Protein AF-A0A0C9YHB2-F1 (afdb_monomer)

Solvent-accessible surface area (backbone atoms only — not comparable to full-atom values): 5321 Å² total; per-residue (Å²): 137,85,87,74,71,92,88,61,98,67,80,85,76,79,87,78,70,94,67,79,79,43,83,41,99,84,76,38,33,60,96,72,38,77,88,55,44,70,68,52,85,41,86,95,44,77,84,53,85,43,68,73,56,67,88,81,36,51,83,86,39,82,68,31,65,57,75,59,77,85,55,98,85,109

Mean predicted aligned error: 11.46 Å

Organism: NCBI:txid765257

Radius of gyration: 16.27 Å; Cα contacts (8 Å, |Δi|>4): 40; chains: 1; bounding box: 31×37×50 Å

Sequence (74 aa):
WVITSPNMDFVPEPHIFDEELRPRADSRFGLVDCFQWPQSYREDYPYAACIPRKENFPFPHPLYIAWYTPTPTD

Foldseek 3Di:
DDDDPPDDPDDDDDPDDPDDQDQDPLRARPQDGPVLFDQDADPVCNPDRPGDHLVVQDPPRVCNVSPDDDDPVD

Secondary structure (DSSP, 8-state):
---PPTT-SSPPPP---SS---B-TTS-BTT--TTS---B--TT-TT--B---GGGS-TTSGGGGGG----TT-

pLDDT: mean 72.7, std 9.44, range [44.44, 89.75]

Structure (mmCIF, N/CA/C/O backbone):
data_AF-A0A0C9YHB2-F1
#
_entry.id   AF-A0A0C9YHB2-F1
#
loop_
_atom_site.group_PDB
_atom_site.id
_atom_site.type_symbol
_atom_site.label_atom_id
_atom_site.label_alt_id
_atom_site.label_comp_id
_atom_site.label_asym_id
_atom_site.label_entity_id
_atom_site.label_seq_id
_atom_site.pdbx_PDB_ins_code
_atom_site.Cartn_x
_atom_site.Cartn_y
_atom_site.Cartn_z
_atom_site.occupancy
_atom_site.B_iso_or_equiv
_atom_site.auth_seq_id
_atom_site.auth_comp_id
_atom_site.auth_asym_id
_atom_site.auth_atom_id
_atom_site.pdbx_PDB_model_num
ATOM 1 N N . TRP A 1 1 ? -4.465 18.839 9.286 1.00 44.44 1 TRP A N 1
ATOM 2 C CA . TRP A 1 1 ? -5.707 18.674 10.062 1.00 44.44 1 TRP A CA 1
ATOM 3 C C . TRP A 1 1 ? -5.684 17.294 10.681 1.00 44.44 1 TRP A C 1
ATOM 5 O O . TRP A 1 1 ? -5.554 16.331 9.940 1.00 44.44 1 TRP A O 1
ATOM 15 N N . VAL A 1 2 ? -5.696 17.204 12.010 1.00 46.38 2 VAL A N 1
ATOM 16 C CA . VAL A 1 2 ? -5.770 15.921 12.722 1.00 46.38 2 VAL A CA 1
ATOM 17 C C . VAL A 1 2 ? -7.249 15.639 12.955 1.00 46.38 2 VAL A C 1
ATOM 19 O O . VAL A 1 2 ? -7.930 16.449 13.579 1.00 46.38 2 VAL A O 1
ATOM 22 N N . ILE A 1 3 ? -7.756 14.546 12.391 1.00 52.47 3 ILE A N 1
ATOM 23 C CA . ILE A 1 3 ? -9.127 14.082 12.616 1.00 52.47 3 ILE A CA 1
ATOM 24 C C . ILE A 1 3 ? -9.059 13.131 13.810 1.00 52.47 3 ILE A C 1
ATOM 26 O O . ILE A 1 3 ? -8.618 11.995 13.666 1.00 52.47 3 ILE A O 1
ATOM 30 N N . THR A 1 4 ? -9.433 13.600 14.997 1.00 65.88 4 THR A N 1
ATOM 31 C CA . THR A 1 4 ? -9.649 12.734 16.161 1.00 65.88 4 THR A CA 1
ATOM 32 C C . THR A 1 4 ? -11.121 12.333 16.196 1.00 65.88 4 THR A C 1
ATOM 34 O O . THR A 1 4 ? -12.003 13.159 15.950 1.00 65.88 4 THR A O 1
ATOM 37 N N . SER A 1 5 ? -11.419 11.055 16.445 1.00 57.50 5 SER A N 1
ATOM 38 C CA . SER A 1 5 ? -12.809 10.629 16.615 1.00 57.50 5 SER A CA 1
ATOM 39 C C . SER A 1 5 ? -13.404 11.327 17.844 1.00 57.50 5 SER A C 1
ATOM 41 O O . SER A 1 5 ? -12.754 11.334 18.895 1.00 57.50 5 SER A O 1
ATOM 43 N N . PRO A 1 6 ? -14.628 11.864 17.774 1.00 60.69 6 PRO A N 1
ATOM 44 C CA . PRO A 1 6 ? -15.280 12.407 18.952 1.00 60.69 6 PRO A CA 1
ATOM 45 C C . PRO A 1 6 ? -15.567 11.238 19.906 1.00 60.69 6 PRO A C 1
ATOM 47 O O . PRO A 1 6 ? -16.265 10.306 19.518 1.00 60.69 6 PRO A O 1
ATOM 50 N N . ASN A 1 7 ? -15.035 11.297 21.133 1.00 70.81 7 ASN A N 1
ATOM 51 C CA . ASN A 1 7 ? -15.275 10.376 22.265 1.00 70.81 7 ASN A CA 1
ATOM 52 C C . ASN A 1 7 ? -14.257 9.248 22.544 1.00 70.81 7 ASN A C 1
ATOM 54 O O . ASN A 1 7 ? -14.594 8.349 23.310 1.00 70.81 7 ASN A O 1
ATOM 58 N N . MET A 1 8 ? -13.025 9.282 22.020 1.00 73.25 8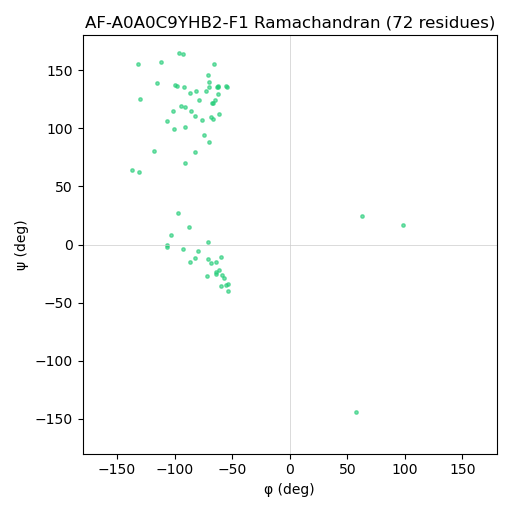 MET A N 1
ATOM 59 C CA . MET A 1 8 ? -11.942 8.443 22.576 1.00 73.25 8 MET A CA 1
ATOM 60 C C . MET A 1 8 ? -11.064 9.254 23.536 1.00 73.25 8 MET A C 1
ATOM 62 O O . MET A 1 8 ? -10.719 10.400 23.252 1.00 73.25 8 MET A O 1
ATOM 66 N N . ASP A 1 9 ? -10.722 8.660 24.679 1.00 85.06 9 ASP A N 1
ATOM 67 C CA . ASP A 1 9 ? -9.836 9.213 25.713 1.00 85.06 9 ASP A CA 1
ATOM 68 C C . ASP A 1 9 ? -8.345 9.073 25.364 1.00 85.06 9 ASP A C 1
ATOM 70 O O . ASP A 1 9 ? -7.488 9.631 26.049 1.00 85.06 9 ASP A O 1
ATOM 74 N N . PHE A 1 10 ? -8.035 8.385 24.264 1.00 78.75 10 PHE A N 1
ATOM 75 C CA . PHE A 1 10 ? -6.689 8.247 23.727 1.00 78.75 10 PHE A CA 1
ATOM 76 C C . PHE A 1 10 ? -6.648 8.528 22.221 1.00 78.75 10 PHE A C 1
ATOM 78 O O . PHE A 1 10 ? -7.632 8.380 21.495 1.00 78.75 10 PHE A O 1
ATOM 85 N N . VAL A 1 11 ? -5.470 8.927 21.744 1.00 77.00 11 VAL A N 1
ATOM 86 C CA . VAL A 1 11 ? -5.167 9.017 20.314 1.00 77.00 1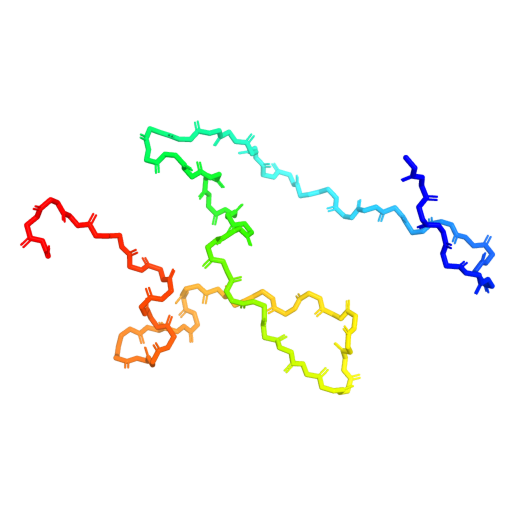1 VAL A CA 1
ATOM 87 C C . VAL A 1 11 ? -4.498 7.701 19.916 1.00 77.00 11 VAL A C 1
ATOM 89 O O . VAL A 1 11 ? -3.453 7.386 20.485 1.00 77.00 11 VAL A O 1
ATOM 92 N N . PRO A 1 12 ? -5.061 6.907 18.986 1.00 71.44 12 PRO A N 1
ATOM 93 C CA . PRO A 1 12 ? -4.381 5.713 18.506 1.00 71.44 12 PRO A CA 1
ATOM 94 C C . PRO A 1 12 ? -3.109 6.123 17.762 1.00 71.44 12 PRO A C 1
ATOM 96 O O . PRO A 1 12 ? -3.159 6.913 16.816 1.00 71.44 12 PRO A O 1
ATOM 99 N N . GLU A 1 13 ? -1.968 5.587 18.184 1.00 75.38 13 GLU A N 1
ATOM 100 C CA . GLU A 1 13 ? -0.733 5.721 17.420 1.00 75.38 13 GLU A CA 1
ATOM 101 C C . GLU A 1 13 ? -0.815 4.819 16.182 1.00 75.38 13 GLU A C 1
ATOM 103 O O . GLU A 1 13 ? -1.213 3.652 16.290 1.00 75.38 13 GLU A O 1
ATOM 108 N N . PRO A 1 14 ? -0.483 5.334 14.986 1.00 68.38 14 PRO A N 1
ATOM 109 C CA . PRO A 1 14 ? -0.454 4.504 13.796 1.00 68.38 14 PRO A CA 1
ATOM 110 C C . PRO A 1 14 ? 0.604 3.413 13.971 1.00 68.38 14 PRO A C 1
ATOM 112 O O . PRO A 1 14 ? 1.722 3.685 14.405 1.00 68.38 14 PRO A O 1
ATOM 115 N N . HIS A 1 15 ? 0.266 2.177 13.601 1.00 67.75 15 HIS A N 1
ATOM 116 C CA . HIS A 1 15 ? 1.254 1.109 13.540 1.00 67.75 15 HIS A CA 1
ATOM 117 C C . HIS A 1 15 ? 2.256 1.432 12.424 1.00 67.75 15 HIS A C 1
ATOM 119 O O . HIS A 1 15 ? 1.906 1.401 11.243 1.00 67.75 15 HIS A O 1
ATOM 125 N N . ILE A 1 16 ? 3.479 1.802 12.805 1.00 68.00 16 ILE A N 1
ATOM 126 C CA . ILE A 1 16 ? 4.582 2.025 11.871 1.00 68.00 16 ILE A CA 1
ATOM 127 C C . ILE A 1 16 ? 5.230 0.668 11.631 1.00 68.00 16 ILE A C 1
ATOM 129 O O . ILE A 1 16 ? 5.772 0.067 12.554 1.00 68.00 16 ILE A O 1
ATOM 133 N N . PHE A 1 17 ? 5.141 0.178 10.401 1.00 67.50 17 PHE A N 1
ATOM 134 C CA . PHE A 1 17 ? 5.847 -1.032 10.010 1.00 67.50 17 PHE A CA 1
ATOM 135 C C . PHE A 1 17 ? 7.357 -0.758 9.919 1.00 67.50 17 PHE A C 1
ATOM 137 O O . PHE A 1 17 ? 7.760 0.322 9.485 1.00 67.50 17 PHE A O 1
ATOM 144 N N . ASP A 1 18 ? 8.191 -1.748 10.254 1.00 71.25 18 ASP A N 1
ATOM 145 C CA . ASP A 1 18 ? 9.659 -1.678 10.100 1.00 71.25 18 ASP A CA 1
ATOM 146 C C . ASP A 1 18 ? 10.110 -1.724 8.621 1.00 71.25 18 ASP A C 1
ATOM 148 O O . ASP A 1 18 ? 11.305 -1.744 8.312 1.00 71.25 18 ASP A O 1
ATOM 152 N N . GLU A 1 19 ? 9.167 -1.766 7.677 1.00 69.06 19 GLU A N 1
ATOM 153 C CA . GLU A 1 19 ? 9.465 -1.805 6.253 1.00 69.06 19 GLU A CA 1
ATOM 154 C C . GLU A 1 19 ? 9.763 -0.418 5.688 1.00 69.06 19 GLU A C 1
ATOM 156 O O . GLU A 1 19 ? 9.021 0.552 5.850 1.00 69.06 19 GLU A O 1
ATOM 161 N N . GLU A 1 20 ? 10.852 -0.336 4.930 1.00 67.38 20 GLU A N 1
ATOM 162 C CA . GLU A 1 20 ? 11.245 0.912 4.306 1.00 67.38 20 GLU A CA 1
ATOM 163 C C . GLU A 1 20 ? 10.378 1.233 3.073 1.00 67.38 20 GLU A C 1
ATOM 165 O O . GLU A 1 20 ? 10.523 0.636 1.999 1.00 67.38 20 GLU A O 1
ATOM 170 N N . LEU A 1 21 ? 9.490 2.219 3.215 1.00 66.62 21 LEU A N 1
ATOM 171 C CA . LEU A 1 21 ? 8.685 2.775 2.126 1.00 66.62 21 LEU A CA 1
ATOM 172 C C . LEU A 1 21 ? 9.554 3.673 1.232 1.00 66.62 21 LEU A C 1
ATOM 174 O O . LEU A 1 21 ? 9.727 4.862 1.494 1.00 66.62 21 LEU A O 1
ATOM 178 N N . ARG A 1 22 ? 10.103 3.109 0.150 1.00 67.94 22 ARG A N 1
ATOM 179 C CA . ARG A 1 22 ? 10.802 3.873 -0.898 1.00 67.94 22 ARG A CA 1
ATOM 180 C C . ARG A 1 22 ? 10.063 3.781 -2.233 1.00 67.94 22 ARG A C 1
ATOM 182 O O . ARG A 1 22 ? 9.651 2.677 -2.599 1.00 67.94 22 ARG A O 1
ATOM 189 N N . PRO A 1 23 ? 9.951 4.890 -2.989 1.00 66.50 23 PRO A N 1
ATOM 190 C CA . PRO A 1 23 ? 9.480 4.834 -4.364 1.00 66.50 23 PRO A CA 1
ATOM 191 C C . PRO A 1 23 ? 10.449 3.988 -5.198 1.00 66.50 23 PRO A C 1
ATOM 193 O O 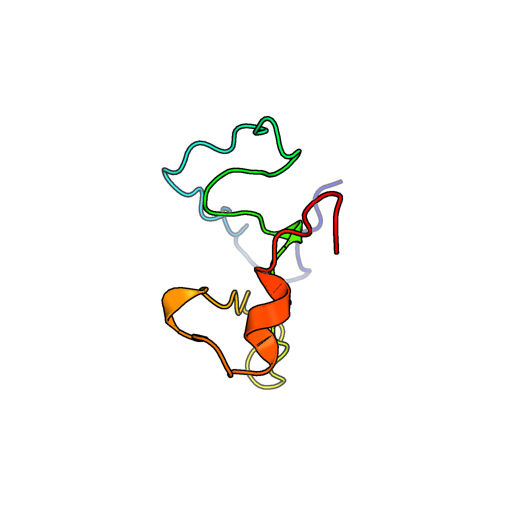. PRO A 1 23 ? 11.669 4.164 -5.153 1.00 66.50 23 PRO A O 1
ATOM 196 N N . ARG A 1 24 ? 9.898 3.028 -5.932 1.00 72.75 24 ARG A N 1
ATOM 197 C CA . ARG A 1 24 ? 10.617 2.125 -6.835 1.00 72.75 24 ARG A CA 1
ATOM 198 C C . ARG A 1 24 ? 10.556 2.670 -8.267 1.00 72.75 24 ARG A C 1
ATOM 200 O O . ARG A 1 24 ? 9.752 3.543 -8.580 1.00 72.75 24 ARG A O 1
ATOM 207 N N . ALA A 1 25 ? 11.408 2.146 -9.151 1.00 77.25 25 ALA A N 1
ATOM 208 C CA . ALA A 1 25 ? 11.454 2.559 -10.560 1.00 77.25 25 ALA A CA 1
ATOM 209 C C . ALA A 1 25 ? 10.136 2.298 -11.320 1.00 77.25 25 ALA A C 1
ATOM 211 O O . ALA A 1 25 ? 9.867 2.949 -12.323 1.00 77.25 25 ALA A O 1
ATOM 212 N N . ASP A 1 26 ? 9.304 1.383 -10.824 1.00 73.44 26 ASP A N 1
ATOM 213 C CA . ASP A 1 26 ? 7.955 1.097 -11.321 1.00 73.44 26 ASP A CA 1
ATOM 214 C C . ASP A 1 26 ? 6.871 1.990 -10.686 1.00 73.44 26 ASP A C 1
ATOM 216 O O . ASP A 1 26 ? 5.684 1.714 -10.825 1.00 73.44 26 ASP A O 1
ATOM 220 N N . SER A 1 27 ? 7.268 3.084 -10.023 1.00 69.19 27 SER A N 1
ATOM 221 C CA . SER A 1 27 ? 6.382 4.046 -9.349 1.00 69.19 27 SER A CA 1
ATOM 222 C C . SER A 1 27 ? 5.563 3.459 -8.192 1.00 69.19 27 SER A C 1
ATOM 224 O O . SER A 1 27 ? 4.516 4.002 -7.847 1.00 69.19 27 SER A O 1
ATOM 226 N N . ARG A 1 28 ? 6.043 2.373 -7.573 1.00 72.12 28 ARG A N 1
ATOM 227 C CA . ARG A 1 28 ? 5.379 1.695 -6.447 1.00 72.12 28 ARG A CA 1
ATOM 228 C C . ARG A 1 28 ? 6.140 1.829 -5.139 1.00 72.12 28 ARG A C 1
ATOM 230 O O . ARG A 1 28 ? 7.362 2.001 -5.129 1.00 72.12 28 ARG A O 1
ATOM 237 N N . PHE A 1 29 ? 5.432 1.689 -4.024 1.00 63.19 29 PHE A N 1
ATOM 238 C CA . PHE A 1 29 ? 6.018 1.705 -2.680 1.00 63.19 29 PHE A CA 1
ATOM 239 C C . PHE A 1 29 ? 6.396 0.293 -2.206 1.00 63.19 29 PHE A C 1
ATOM 241 O O . PHE A 1 29 ? 5.805 -0.270 -1.295 1.00 63.19 29 PHE A O 1
ATOM 248 N N . GLY A 1 30 ? 7.427 -0.299 -2.814 1.00 65.19 30 GLY A N 1
ATOM 249 C CA . GLY A 1 30 ? 8.023 -1.547 -2.315 1.00 65.19 30 GLY A CA 1
ATOM 250 C C . GLY A 1 30 ? 7.058 -2.739 -2.190 1.00 65.19 30 GLY A C 1
ATOM 251 O O . GLY A 1 30 ? 6.210 -2.948 -3.048 1.00 65.19 30 GLY A O 1
ATOM 252 N N . LEU A 1 31 ? 7.259 -3.574 -1.159 1.00 60.66 31 LEU A N 1
ATOM 253 C CA . LEU A 1 31 ? 6.462 -4.790 -0.914 1.00 60.66 31 LEU A CA 1
ATOM 254 C C . LEU A 1 31 ? 5.034 -4.460 -0.434 1.00 60.66 31 LEU A C 1
ATOM 256 O O . LEU A 1 31 ? 4.108 -5.243 -0.644 1.00 60.66 31 LEU A O 1
ATOM 260 N N . VAL A 1 32 ? 4.875 -3.300 0.207 1.00 60.75 32 VAL A N 1
ATOM 261 C CA . VAL A 1 32 ? 3.655 -2.840 0.869 1.00 60.75 32 VAL A CA 1
ATOM 262 C C . VAL A 1 32 ? 3.181 -1.565 0.175 1.00 60.75 32 VAL A C 1
ATOM 264 O O . VAL A 1 32 ? 3.427 -0.457 0.641 1.00 60.75 32 VAL A O 1
ATOM 267 N N . ASP A 1 33 ? 2.510 -1.727 -0.966 1.00 65.88 33 ASP A N 1
ATOM 268 C CA . ASP A 1 33 ? 1.895 -0.611 -1.683 1.00 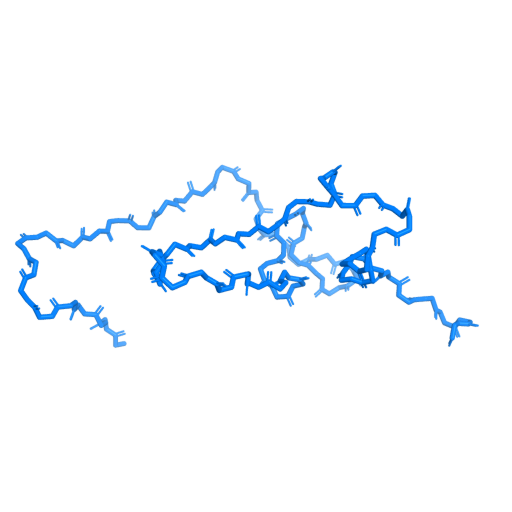65.88 33 ASP A CA 1
ATOM 269 C C . ASP A 1 33 ? 0.390 -0.564 -1.403 1.00 65.88 33 ASP A C 1
ATOM 271 O O . ASP A 1 33 ? -0.407 -1.288 -2.005 1.00 65.88 33 ASP A O 1
ATOM 275 N N . CYS A 1 34 ? -0.007 0.316 -0.483 1.00 61.44 34 CYS A N 1
ATOM 276 C CA . CYS A 1 34 ? -1.403 0.498 -0.100 1.00 61.44 34 CYS A CA 1
ATOM 277 C C . CYS A 1 34 ? -2.297 1.027 -1.234 1.00 61.44 34 CYS A C 1
ATOM 279 O O . CYS A 1 34 ? -3.517 0.906 -1.131 1.00 61.44 34 CYS A O 1
ATOM 281 N N . PH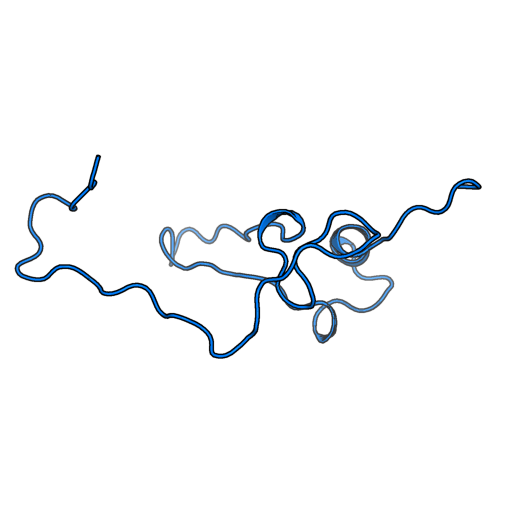E A 1 35 ? -1.726 1.552 -2.323 1.00 60.91 35 PHE A N 1
ATOM 282 C CA . PHE A 1 35 ? -2.471 2.000 -3.502 1.00 60.91 35 PHE A CA 1
ATOM 283 C C . PHE A 1 35 ? -2.725 0.875 -4.512 1.00 60.91 35 PHE A C 1
ATOM 285 O O . PHE A 1 35 ? -3.585 1.019 -5.379 1.00 60.91 35 PHE A O 1
ATOM 292 N N . GLN A 1 36 ? -2.027 -0.260 -4.395 1.00 63.47 36 GLN A N 1
ATOM 293 C CA . GLN A 1 36 ? -2.287 -1.460 -5.200 1.00 63.47 36 GLN A CA 1
ATOM 294 C C . GLN A 1 36 ? -3.251 -2.445 -4.531 1.00 63.47 36 GLN A C 1
ATOM 296 O O . GLN A 1 36 ? -3.587 -3.481 -5.107 1.00 63.47 36 GLN A O 1
ATOM 301 N N . TRP A 1 37 ? -3.685 -2.168 -3.303 1.00 69.44 37 TRP A N 1
ATOM 302 C CA . TRP A 1 37 ? -4.447 -3.118 -2.506 1.00 69.44 37 TRP A CA 1
ATOM 303 C C . TRP A 1 37 ? -5.938 -2.789 -2.529 1.00 69.44 37 TRP A C 1
ATOM 305 O O . TRP A 1 37 ? -6.338 -1.762 -1.978 1.00 69.44 37 TRP A O 1
ATOM 315 N N . PRO A 1 38 ? -6.799 -3.651 -3.105 1.00 63.22 38 PRO A N 1
ATOM 316 C CA . PRO A 1 38 ? -8.226 -3.532 -2.869 1.00 63.22 38 PRO A CA 1
ATOM 317 C C . PRO A 1 38 ? -8.468 -3.728 -1.371 1.00 63.22 38 PRO A C 1
ATOM 319 O O . PRO A 1 38 ? -8.250 -4.816 -0.838 1.00 63.22 38 PRO A O 1
ATOM 322 N N . GLN A 1 39 ? -8.890 -2.671 -0.676 1.00 67.25 39 GLN A N 1
ATOM 323 C CA . GLN A 1 39 ? -9.357 -2.812 0.697 1.00 67.25 39 GLN A CA 1
ATOM 324 C C . GLN A 1 39 ? -10.665 -3.587 0.665 1.00 67.25 39 GLN A C 1
ATOM 326 O O . GLN A 1 39 ? -11.689 -3.102 0.182 1.00 67.25 39 GLN A O 1
ATOM 331 N N . SER A 1 40 ? -10.616 -4.821 1.156 1.00 68.75 40 SER A N 1
ATOM 332 C CA . SER A 1 40 ? -11.837 -5.590 1.341 1.00 68.75 40 SER A CA 1
ATOM 333 C C . SER A 1 40 ? -12.666 -4.929 2.439 1.00 68.75 40 SER A C 1
ATOM 335 O O . SER A 1 40 ? -12.197 -4.727 3.556 1.00 68.75 40 SER A O 1
ATOM 337 N N . TYR A 1 41 ? -13.893 -4.548 2.097 1.00 75.69 41 TYR A N 1
ATOM 338 C CA . TYR A 1 41 ? -14.848 -4.045 3.069 1.00 75.69 41 TYR A CA 1
ATOM 339 C C . TYR A 1 41 ? -15.601 -5.222 3.681 1.00 75.69 41 TYR A C 1
ATOM 341 O O . TYR A 1 41 ? -16.128 -6.075 2.962 1.00 75.69 41 TYR A O 1
ATOM 349 N N . ARG A 1 42 ? -15.670 -5.251 5.010 1.00 77.56 42 ARG A N 1
ATOM 350 C CA . ARG A 1 42 ? -16.511 -6.181 5.756 1.00 77.56 42 ARG A CA 1
ATOM 351 C C . ARG A 1 42 ? -17.325 -5.395 6.770 1.00 77.56 42 ARG A C 1
ATOM 353 O O . ARG A 1 42 ? -16.758 -4.678 7.587 1.00 77.56 42 ARG A O 1
ATOM 360 N N . GLU A 1 43 ? -18.642 -5.561 6.721 1.00 83.75 43 GLU A N 1
ATOM 361 C CA . GLU A 1 43 ? -19.582 -4.811 7.562 1.00 83.75 43 GLU A CA 1
ATOM 362 C C . GLU A 1 43 ? -19.340 -5.033 9.062 1.00 83.75 43 GLU A C 1
ATOM 364 O O . GLU A 1 43 ? -19.407 -4.082 9.832 1.00 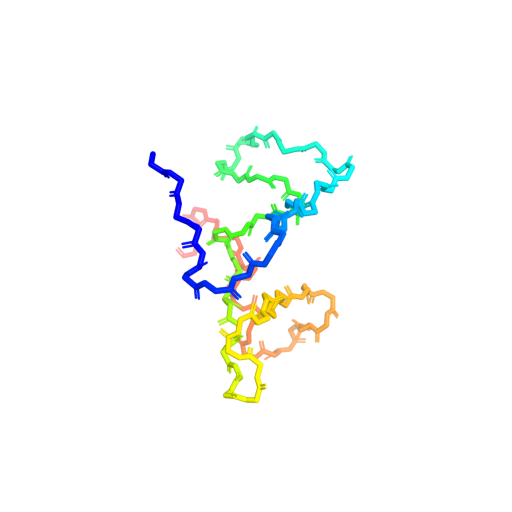83.75 43 GLU A O 1
ATOM 369 N N . ASP A 1 44 ? -18.953 -6.249 9.465 1.00 85.06 44 ASP A N 1
ATOM 370 C CA . ASP A 1 44 ? -18.609 -6.561 10.863 1.00 85.06 44 ASP A CA 1
ATOM 371 C C . ASP A 1 44 ? -17.374 -5.799 11.374 1.00 85.06 44 ASP A C 1
ATOM 373 O O . ASP A 1 44 ? -17.189 -5.641 12.581 1.00 85.06 44 ASP A O 1
ATOM 377 N N . TYR A 1 45 ? -16.496 -5.364 10.464 1.00 76.38 45 TYR A N 1
ATOM 378 C CA . TYR A 1 45 ? -15.228 -4.707 10.778 1.00 76.38 45 TYR A CA 1
ATOM 379 C C . TYR A 1 45 ? -14.999 -3.503 9.855 1.00 76.38 45 TYR A C 1
ATOM 381 O O . TYR A 1 45 ? -14.031 -3.477 9.092 1.00 76.38 45 TYR A O 1
ATOM 389 N N . PRO A 1 46 ? -15.856 -2.471 9.931 1.00 72.75 46 PRO A N 1
ATOM 390 C CA . PRO A 1 46 ? -15.866 -1.381 8.957 1.00 72.75 46 PRO A CA 1
ATOM 391 C C . PRO A 1 46 ? -14.610 -0.499 9.035 1.00 72.75 46 PRO A C 1
ATOM 393 O O 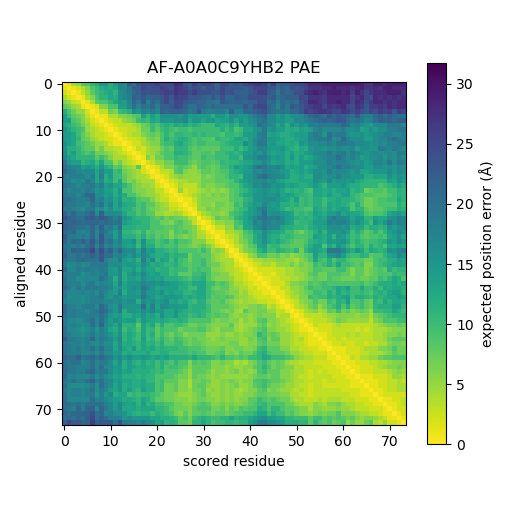. PRO A 1 46 ? -14.324 0.254 8.109 1.00 72.75 46 PRO A O 1
ATOM 396 N N . TYR A 1 47 ? -13.859 -0.602 10.135 1.00 71.38 47 TYR A N 1
ATOM 397 C CA 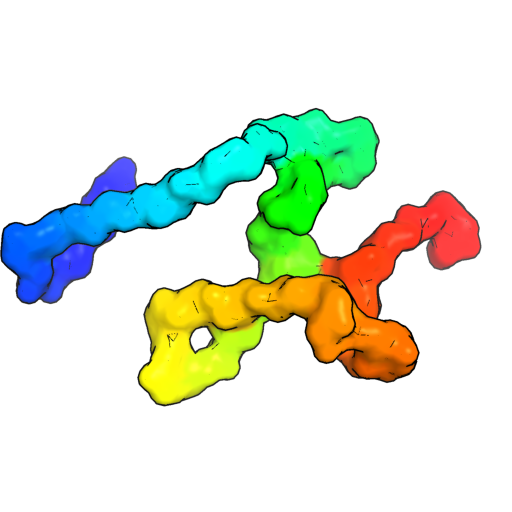. TYR A 1 47 ? -12.620 0.135 10.384 1.00 71.38 47 TYR A CA 1
ATOM 398 C C . TYR A 1 47 ? -11.364 -0.736 10.275 1.00 71.38 47 TYR A C 1
ATOM 400 O O . TYR A 1 47 ? -10.256 -0.230 10.449 1.00 71.38 47 TYR A O 1
ATOM 408 N N . ALA A 1 48 ? -11.503 -2.042 10.026 1.00 70.31 48 ALA A N 1
ATOM 409 C CA . ALA A 1 48 ? -10.342 -2.902 9.861 1.00 70.31 48 ALA A CA 1
ATOM 410 C C . ALA A 1 48 ? -9.763 -2.714 8.459 1.00 70.31 48 ALA A C 1
ATOM 412 O O . ALA A 1 48 ? -10.444 -2.910 7.454 1.00 70.31 48 ALA A O 1
ATOM 413 N N . ALA A 1 49 ? -8.475 -2.381 8.388 1.00 64.75 49 ALA A N 1
ATOM 414 C CA . ALA A 1 49 ? -7.735 -2.434 7.138 1.00 64.75 49 ALA A CA 1
ATOM 415 C C . ALA A 1 49 ? -7.533 -3.908 6.746 1.00 64.75 49 ALA A C 1
ATOM 417 O O . ALA A 1 49 ? -6.542 -4.542 7.108 1.00 64.75 49 ALA A O 1
ATOM 418 N N . CYS A 1 50 ? -8.495 -4.481 6.024 1.00 67.94 50 CYS A N 1
ATOM 419 C CA . CYS A 1 50 ? -8.386 -5.834 5.493 1.00 67.94 50 CYS A CA 1
ATOM 420 C C . CYS A 1 50 ? -7.592 -5.798 4.188 1.00 67.94 50 CYS A C 1
ATOM 422 O O . CYS A 1 50 ? -8.146 -5.789 3.086 1.00 67.94 50 CYS A O 1
ATOM 424 N N . ILE A 1 51 ? -6.275 -5.731 4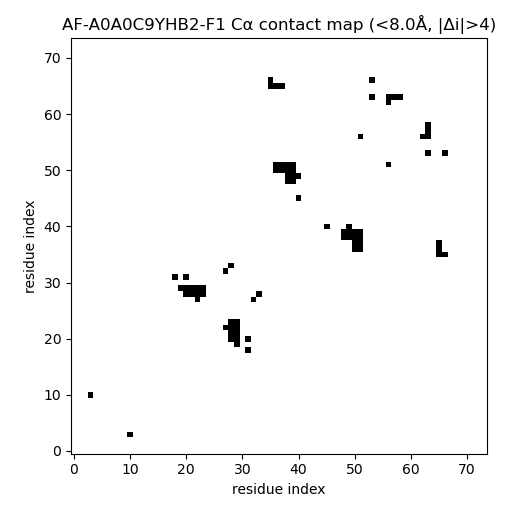.358 1.00 70.06 51 ILE A N 1
ATOM 425 C CA . ILE A 1 51 ? -5.291 -5.702 3.287 1.00 70.06 51 ILE A CA 1
ATOM 426 C C . ILE A 1 51 ? -5.029 -7.140 2.819 1.00 70.06 51 ILE A C 1
ATOM 428 O O . ILE A 1 51 ? -4.437 -7.931 3.563 1.00 70.06 51 ILE A O 1
ATOM 432 N N . PRO A 1 52 ? -5.455 -7.514 1.602 1.00 73.94 52 PRO A N 1
ATOM 433 C CA . PRO A 1 52 ? -5.160 -8.831 1.072 1.00 73.94 52 PRO A CA 1
ATOM 434 C C . PRO A 1 52 ? -3.663 -8.955 0.742 1.00 73.94 52 PRO A C 1
ATOM 436 O O . PRO A 1 52 ? -3.056 -8.032 0.204 1.00 73.94 52 PRO A O 1
ATOM 439 N N . ARG A 1 53 ? -3.064 -10.117 1.033 1.00 76.75 53 ARG A N 1
ATOM 440 C CA . ARG A 1 53 ? -1.694 -10.455 0.607 1.00 76.75 53 ARG A CA 1
ATOM 441 C C . ARG A 1 53 ? -1.727 -11.342 -0.627 1.00 76.75 53 ARG A C 1
ATOM 443 O O . ARG A 1 53 ? -2.509 -12.290 -0.663 1.00 76.75 53 ARG A O 1
ATOM 450 N N . LYS A 1 54 ? -0.855 -11.075 -1.604 1.00 77.62 54 LYS A N 1
ATOM 451 C CA . LYS A 1 54 ? -0.796 -11.810 -2.879 1.00 77.62 54 LYS A CA 1
ATOM 452 C C . LYS A 1 54 ? -0.681 -13.321 -2.679 1.00 77.62 54 LYS A C 1
ATOM 454 O O . LYS A 1 54 ? -1.331 -14.073 -3.401 1.00 77.62 54 LYS A O 1
ATOM 459 N N . GLU A 1 55 ? 0.107 -13.763 -1.695 1.00 82.31 55 GLU A N 1
ATOM 460 C CA . GLU A 1 55 ? 0.298 -15.193 -1.400 1.00 82.31 55 GLU A CA 1
ATOM 461 C C . GLU A 1 55 ? -1.020 -15.925 -1.101 1.00 82.31 55 GLU A C 1
ATOM 463 O O . GLU A 1 55 ? -1.146 -17.110 -1.397 1.00 82.31 55 GLU A O 1
ATOM 468 N N . ASN A 1 56 ? -2.016 -15.214 -0.565 1.00 82.94 56 ASN A N 1
ATOM 469 C CA . ASN A 1 56 ? -3.321 -15.775 -0.222 1.00 82.94 56 ASN A CA 1
ATOM 470 C C . ASN A 1 56 ? -4.274 -15.859 -1.429 1.00 82.94 56 ASN A C 1
ATOM 472 O O . ASN A 1 56 ? -5.319 -16.499 -1.333 1.00 82.94 56 ASN A O 1
ATOM 476 N N . PHE A 1 57 ? -3.934 -15.224 -2.557 1.00 85.06 57 PHE A N 1
ATOM 477 C CA . PHE A 1 57 ? -4.778 -15.128 -3.753 1.00 85.06 57 PHE A CA 1
ATOM 478 C C . PHE A 1 57 ? -4.000 -15.510 -5.026 1.00 85.06 57 PHE A C 1
ATOM 480 O O . PHE A 1 57 ? -3.813 -14.676 -5.919 1.00 85.06 57 PHE A O 1
ATOM 487 N N . PRO A 1 58 ? -3.522 -16.765 -5.136 1.00 85.12 58 PRO A N 1
ATOM 488 C CA . PRO A 1 58 ? -2.789 -17.219 -6.312 1.00 85.12 58 PRO A CA 1
ATOM 489 C C . PRO A 1 58 ? -3.690 -17.248 -7.554 1.00 85.12 58 PRO A C 1
ATOM 491 O O . PRO A 1 58 ? -4.905 -17.417 -7.454 1.00 85.12 58 PRO A O 1
ATOM 494 N N . PHE A 1 59 ? -3.101 -17.140 -8.748 1.00 81.25 59 PHE A N 1
ATOM 495 C CA . PHE A 1 59 ? -3.827 -17.402 -9.994 1.00 81.25 59 PHE A CA 1
ATOM 496 C C . PHE A 1 59 ? -4.450 -18.815 -9.949 1.00 81.25 59 PHE A C 1
ATOM 498 O O . PHE A 1 59 ? -3.763 -19.747 -9.521 1.00 81.25 59 PHE A O 1
ATOM 505 N N . PRO A 1 60 ? -5.713 -19.011 -10.380 1.00 89.75 60 PRO A N 1
ATOM 506 C CA . PRO A 1 60 ? -6.582 -18.088 -11.121 1.00 89.75 60 PRO A CA 1
ATOM 507 C C . PRO A 1 60 ? -7.583 -17.302 -10.255 1.00 89.75 60 PRO A C 1
ATOM 509 O O . PRO A 1 60 ? -8.653 -16.935 -10.738 1.00 89.75 60 PRO A O 1
ATOM 512 N N . HIS A 1 61 ? -7.289 -17.053 -8.975 1.00 88.00 61 HIS A N 1
ATOM 513 C CA . HIS A 1 61 ? -8.197 -16.308 -8.103 1.00 88.00 61 HIS A CA 1
ATOM 514 C C . HIS A 1 61 ? -8.561 -14.936 -8.718 1.00 88.00 61 HIS A C 1
ATOM 516 O O . HIS A 1 61 ? -7.655 -14.233 -9.164 1.00 88.00 61 HIS A O 1
ATOM 522 N N . PRO A 1 62 ? -9.837 -14.496 -8.707 1.00 84.19 62 PRO A N 1
ATOM 523 C CA . PRO A 1 62 ? -10.254 -13.244 -9.354 1.00 84.19 62 PRO A CA 1
ATOM 524 C C . PRO A 1 62 ? -9.476 -12.003 -8.896 1.00 84.19 62 PRO A C 1
ATOM 526 O O . PRO A 1 62 ? -9.183 -11.120 -9.693 1.00 84.19 62 PRO A O 1
ATOM 529 N N . LEU A 1 63 ? -9.092 -11.955 -7.616 1.00 79.62 63 LEU A N 1
ATOM 530 C CA . LEU A 1 63 ? -8.285 -10.858 -7.067 1.00 79.62 63 LEU A CA 1
ATOM 531 C C . LEU A 1 63 ? -6.828 -10.848 -7.553 1.00 79.62 63 LEU A C 1
ATOM 533 O O . LEU A 1 63 ? -6.164 -9.838 -7.366 1.00 79.62 63 LEU A O 1
ATOM 537 N N . TYR A 1 64 ? -6.325 -11.907 -8.197 1.00 82.00 64 TYR A N 1
ATOM 538 C CA . TYR A 1 64 ? -4.944 -11.972 -8.693 1.00 82.00 64 TYR A CA 1
ATOM 539 C C . TYR A 1 64 ? -4.585 -10.773 -9.589 1.00 82.00 64 TYR A C 1
ATOM 541 O O . TYR A 1 64 ? -3.461 -10.272 -9.530 1.00 82.00 64 TYR A O 1
ATOM 549 N N . ILE A 1 65 ? -5.559 -10.268 -10.358 1.00 81.56 65 ILE A N 1
ATOM 550 C CA . ILE A 1 65 ? -5.399 -9.102 -11.238 1.00 81.56 65 ILE A CA 1
ATOM 551 C C . ILE A 1 65 ? -4.970 -7.832 -10.487 1.00 81.56 65 ILE A C 1
ATOM 553 O O . ILE A 1 65 ? -4.297 -6.987 -11.065 1.00 81.56 65 ILE A O 1
ATOM 557 N N . ALA A 1 66 ? -5.280 -7.710 -9.192 1.00 78.81 66 ALA A N 1
ATOM 558 C CA . ALA A 1 66 ? -4.877 -6.562 -8.380 1.00 78.81 66 ALA A CA 1
ATOM 559 C C . ALA A 1 66 ? -3.349 -6.444 -8.216 1.00 78.81 66 ALA A C 1
ATOM 561 O O . ALA A 1 66 ? -2.833 -5.346 -8.033 1.00 78.81 66 ALA A O 1
ATOM 562 N N . TRP A 1 67 ? -2.612 -7.557 -8.329 1.00 79.69 67 TRP A N 1
ATOM 563 C CA . TRP A 1 67 ? -1.141 -7.583 -8.276 1.00 79.69 67 TRP A CA 1
ATOM 564 C C . TRP A 1 67 ? -0.488 -7.729 -9.650 1.00 79.69 67 TRP A C 1
ATOM 566 O O . TRP A 1 67 ? 0.722 -7.969 -9.746 1.00 79.69 67 TRP A O 1
ATOM 576 N N . TYR A 1 68 ? -1.272 -7.641 -10.720 1.00 80.56 68 TYR A N 1
ATOM 577 C CA . TYR A 1 68 ? -0.741 -7.728 -12.064 1.00 80.56 68 TYR A CA 1
ATOM 578 C C . TYR A 1 68 ? 0.076 -6.477 -12.395 1.00 80.56 68 TYR A C 1
ATOM 580 O O . TYR A 1 68 ? -0.305 -5.346 -12.092 1.00 80.56 68 TYR A O 1
ATOM 588 N N . THR A 1 69 ? 1.243 -6.689 -12.996 1.00 80.62 69 THR A N 1
ATOM 589 C CA . THR A 1 69 ? 2.066 -5.600 -13.520 1.00 80.62 69 THR A CA 1
ATOM 590 C C . THR A 1 69 ? 1.952 -5.640 -15.030 1.00 80.62 69 THR A C 1
ATOM 592 O O . THR A 1 69 ? 2.523 -6.561 -15.614 1.00 80.62 69 THR A O 1
ATOM 595 N N . PRO A 1 70 ? 1.215 -4.697 -15.642 1.00 80.19 70 PRO A N 1
ATOM 596 C CA . PRO A 1 70 ? 1.135 -4.637 -17.087 1.00 80.19 70 PRO A CA 1
ATOM 597 C C . PRO A 1 70 ? 2.528 -4.375 -17.650 1.00 80.19 70 PRO A C 1
ATOM 599 O O . PRO A 1 70 ? 3.305 -3.567 -17.129 1.00 80.19 70 PRO A O 1
ATOM 602 N N . THR A 1 71 ? 2.846 -5.098 -18.704 1.00 85.50 71 THR A N 1
ATOM 603 C CA . THR A 1 71 ? 4.013 -4.886 -19.543 1.00 85.50 71 THR A CA 1
ATOM 604 C C . THR A 1 71 ? 3.625 -3.977 -20.710 1.00 85.50 71 THR A C 1
ATOM 606 O O . THR A 1 71 ? 2.442 -3.811 -21.003 1.00 85.50 71 THR A O 1
ATOM 609 N N . PRO A 1 72 ? 4.594 -3.387 -21.428 1.00 85.50 72 PRO A N 1
ATOM 610 C CA . PRO A 1 72 ? 4.296 -2.573 -22.608 1.00 85.50 72 PRO A CA 1
ATOM 611 C C . PRO A 1 72 ? 3.559 -3.314 -23.737 1.00 85.50 72 PRO A C 1
ATOM 613 O O . PRO A 1 72 ? 3.159 -2.680 -24.708 1.00 85.50 72 PRO A O 1
ATOM 616 N N . THR A 1 73 ? 3.458 -4.641 -23.656 1.00 88.25 73 THR A N 1
ATOM 617 C CA . THR A 1 73 ? 2.898 -5.514 -24.694 1.00 88.25 73 THR A CA 1
ATOM 618 C C . THR A 1 73 ? 1.523 -6.088 -24.356 1.00 88.25 73 THR A C 1
ATOM 620 O O . THR A 1 73 ? 1.000 -6.854 -25.164 1.00 88.25 73 THR A O 1
ATOM 623 N N . ASP A 1 74 ? 0.975 -5.762 -23.184 1.00 80.62 74 ASP A N 1
ATOM 624 C CA . ASP A 1 74 ? -0.364 -6.186 -22.755 1.00 80.62 74 ASP A CA 1
ATOM 625 C C . ASP A 1 74 ? -1.479 -5.242 -23.234 1.00 80.62 74 ASP A C 1
ATOM 627 O O . ASP A 1 74 ? -1.190 -4.049 -23.494 1.00 80.62 74 ASP A O 1
#